Protein AF-A0A959TFS0-F1 (afdb_monomer)

Structure (mmCIF, N/CA/C/O backbone):
data_AF-A0A959TFS0-F1
#
_entry.id   AF-A0A959TFS0-F1
#
loop_
_atom_site.group_PDB
_atom_site.id
_atom_site.type_symbol
_atom_site.label_atom_id
_atom_site.label_alt_id
_atom_site.label_comp_id
_atom_site.label_asym_id
_atom_site.label_entity_id
_atom_site.label_seq_id
_atom_site.pdbx_PDB_ins_co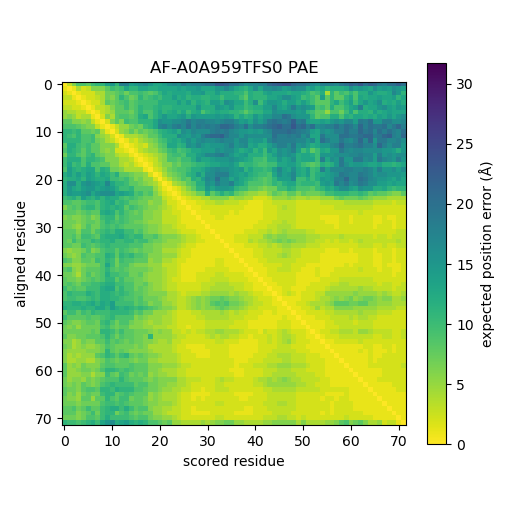de
_atom_site.Cartn_x
_atom_site.Cartn_y
_atom_site.Cartn_z
_atom_site.occupancy
_atom_site.B_iso_or_equiv
_atom_site.auth_seq_id
_atom_site.auth_comp_id
_atom_site.auth_asym_id
_atom_site.auth_atom_id
_atom_site.pdbx_PDB_model_num
ATOM 1 N N . ASP A 1 1 ? 12.243 7.019 5.876 1.00 59.94 1 ASP A N 1
ATOM 2 C CA . ASP A 1 1 ? 11.143 6.124 6.269 1.00 59.94 1 ASP A CA 1
ATOM 3 C C . ASP A 1 1 ? 11.476 5.497 7.625 1.00 59.94 1 ASP A C 1
ATOM 5 O O . ASP A 1 1 ? 12.231 4.535 7.687 1.00 59.94 1 ASP A O 1
ATOM 9 N N . GLN A 1 2 ? 11.063 6.143 8.723 1.00 60.34 2 GLN A N 1
ATOM 10 C CA . GLN A 1 2 ? 11.476 5.764 10.088 1.00 60.34 2 GLN A CA 1
ATOM 11 C C . GLN A 1 2 ? 10.897 4.413 10.538 1.00 60.34 2 GLN A C 1
ATOM 13 O O . GLN A 1 2 ? 11.544 3.717 11.316 1.00 60.34 2 GLN A O 1
ATOM 18 N N . ASP A 1 3 ? 9.712 4.029 10.046 1.00 68.19 3 ASP A N 1
ATOM 19 C CA . ASP A 1 3 ? 9.099 2.737 10.385 1.00 68.19 3 ASP A CA 1
ATOM 20 C C . ASP A 1 3 ? 9.861 1.583 9.720 1.00 68.19 3 ASP A C 1
ATOM 22 O O . ASP A 1 3 ? 10.189 0.606 10.390 1.00 68.19 3 ASP A O 1
ATOM 26 N N . LEU A 1 4 ? 10.240 1.734 8.443 1.00 64.19 4 LEU A N 1
ATOM 27 C CA . LEU A 1 4 ? 11.125 0.779 7.767 1.00 64.19 4 LEU A CA 1
ATOM 28 C C . LEU A 1 4 ? 12.512 0.737 8.402 1.00 64.19 4 LEU A C 1
ATOM 30 O O . LEU A 1 4 ? 12.965 -0.339 8.755 1.00 64.19 4 LEU A O 1
ATOM 34 N N . ALA A 1 5 ? 13.142 1.882 8.675 1.00 66.62 5 ALA A N 1
ATOM 35 C CA . ALA A 1 5 ? 14.446 1.908 9.344 1.00 66.62 5 ALA A CA 1
ATOM 36 C C . ALA A 1 5 ? 14.433 1.182 10.705 1.00 66.62 5 ALA A C 1
ATOM 38 O O . ALA A 1 5 ? 15.414 0.542 11.082 1.00 66.62 5 ALA A O 1
ATOM 39 N N . ARG A 1 6 ? 13.311 1.248 11.436 1.00 69.25 6 ARG A N 1
ATOM 40 C CA . ARG A 1 6 ? 13.114 0.514 12.691 1.00 69.25 6 ARG A CA 1
ATOM 41 C C . ARG A 1 6 ? 12.965 -0.997 12.477 1.00 69.25 6 ARG A C 1
ATOM 43 O O . ARG A 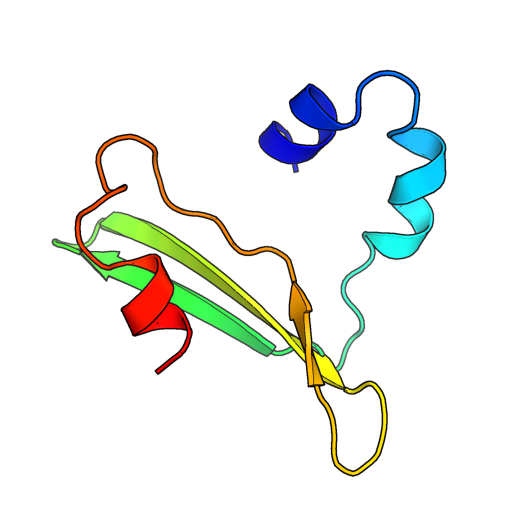1 6 ? 13.411 -1.755 13.333 1.00 69.25 6 ARG A O 1
ATOM 50 N N . ARG A 1 7 ? 12.328 -1.435 11.387 1.00 68.69 7 ARG A N 1
ATOM 51 C CA . ARG A 1 7 ? 12.152 -2.861 11.053 1.00 68.69 7 ARG A CA 1
ATOM 52 C C . ARG A 1 7 ? 13.408 -3.477 10.430 1.00 68.69 7 ARG A C 1
ATOM 54 O O . ARG A 1 7 ? 13.756 -4.594 10.787 1.00 68.69 7 ARG A O 1
ATOM 61 N N . ASP A 1 8 ? 14.090 -2.734 9.562 1.00 64.88 8 ASP A N 1
ATOM 62 C CA . ASP A 1 8 ? 15.250 -3.184 8.782 1.00 64.88 8 ASP A CA 1
ATOM 63 C C . ASP A 1 8 ? 16.543 -3.217 9.618 1.00 64.88 8 ASP A C 1
ATOM 65 O O . ASP A 1 8 ? 17.504 -3.907 9.278 1.00 64.88 8 ASP A O 1
ATOM 69 N N . GLY A 1 9 ? 16.591 -2.483 10.736 1.00 67.12 9 GLY A N 1
ATOM 70 C CA . GLY A 1 9 ? 17.696 -2.551 11.692 1.00 67.12 9 GLY A CA 1
ATOM 71 C C . GLY A 1 9 ? 19.062 -2.259 11.054 1.00 67.12 9 GLY A C 1
ATOM 72 O O . GLY A 1 9 ? 19.287 -1.176 10.513 1.00 67.12 9 GLY A O 1
ATOM 73 N N . LYS A 1 10 ? 19.997 -3.217 11.139 1.00 61.91 10 LYS A N 1
ATOM 74 C CA . LYS A 1 10 ? 21.377 -3.076 10.628 1.00 61.91 10 LYS A CA 1
ATOM 75 C C . LYS A 1 10 ? 21.475 -3.087 9.096 1.00 61.91 10 LYS A C 1
ATOM 77 O O . LYS A 1 10 ? 22.475 -2.609 8.567 1.00 61.91 10 LYS A O 1
ATOM 82 N N . ASP A 1 11 ? 20.438 -3.541 8.395 1.00 63.75 11 ASP A N 1
ATOM 83 C CA . ASP A 1 11 ? 20.435 -3.667 6.932 1.00 63.75 11 ASP A CA 1
ATOM 84 C C . ASP A 1 11 ? 19.902 -2.412 6.224 1.00 63.75 11 ASP A C 1
ATOM 86 O O . ASP A 1 11 ? 19.851 -2.345 4.997 1.00 63.75 11 ASP A O 1
ATOM 90 N N . ASN A 1 12 ? 19.550 -1.368 6.978 1.00 61.53 12 ASN A N 1
ATOM 91 C CA . ASN A 1 12 ? 19.023 -0.112 6.441 1.00 61.53 12 ASN A CA 1
ATOM 92 C C . ASN A 1 12 ? 19.943 0.503 5.359 1.00 61.53 12 ASN A C 1
ATOM 94 O O . ASN A 1 12 ? 19.468 0.985 4.331 1.00 61.53 12 ASN A O 1
ATOM 98 N N . ALA A 1 13 ? 21.268 0.412 5.530 1.00 62.16 13 ALA A N 1
ATOM 99 C CA . ALA A 1 13 ? 22.238 0.878 4.532 1.00 62.16 13 ALA A CA 1
ATOM 100 C C . ALA A 1 13 ? 22.210 0.054 3.227 1.00 62.16 13 ALA A C 1
ATOM 102 O O . ALA A 1 13 ? 22.413 0.604 2.146 1.00 62.16 13 ALA A O 1
ATOM 103 N N . PHE A 1 14 ? 21.913 -1.246 3.310 1.00 63.94 14 PHE A N 1
ATOM 104 C CA . PHE A 1 14 ? 21.764 -2.126 2.149 1.00 63.94 14 PHE A CA 1
ATOM 105 C C . PHE A 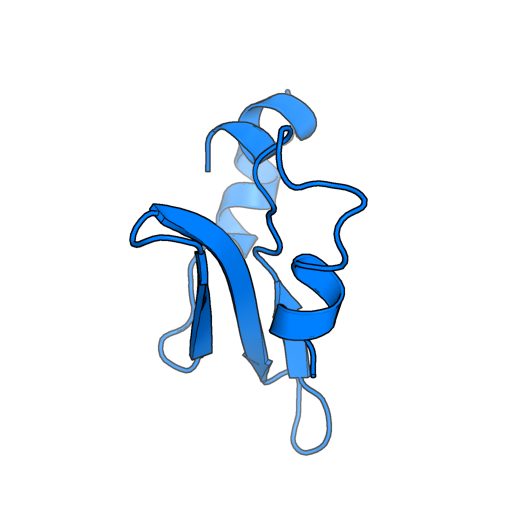1 14 ? 20.458 -1.845 1.391 1.00 63.94 14 PHE A C 1
ATOM 107 O O . PHE A 1 14 ? 20.452 -1.817 0.159 1.00 63.94 14 PHE A O 1
ATOM 114 N N . TYR A 1 15 ? 19.364 -1.569 2.109 1.00 61.69 15 TYR A N 1
ATOM 115 C CA . TYR A 1 15 ? 18.061 -1.272 1.506 1.00 61.69 15 TYR A CA 1
ATOM 116 C C . TYR A 1 15 ? 17.912 0.176 1.018 1.00 61.69 15 TYR A C 1
ATOM 118 O O . TYR A 1 15 ? 17.076 0.449 0.156 1.00 61.69 15 TYR A O 1
ATOM 126 N N . ALA A 1 16 ? 18.757 1.101 1.486 1.00 63.75 16 ALA A N 1
ATOM 127 C CA . ALA A 1 16 ? 18.750 2.507 1.076 1.00 63.75 16 ALA A CA 1
ATOM 128 C C . ALA A 1 16 ? 18.832 2.705 -0.452 1.00 63.75 16 ALA A C 1
ATOM 130 O O . ALA A 1 16 ? 18.153 3.578 -0.990 1.00 63.75 16 ALA A O 1
ATOM 131 N N . ARG A 1 17 ? 19.580 1.859 -1.173 1.00 58.28 17 ARG A N 1
ATOM 132 C CA . ARG A 1 17 ? 19.679 1.925 -2.647 1.00 58.28 17 ARG A CA 1
ATOM 133 C C . ARG A 1 17 ? 18.396 1.527 -3.384 1.00 58.28 17 ARG A C 1
ATOM 135 O O . ARG A 1 17 ? 18.211 1.911 -4.527 1.00 58.28 17 ARG A O 1
ATOM 142 N N . TYR A 1 18 ? 17.512 0.769 -2.736 1.00 63.69 18 TYR A N 1
ATOM 143 C CA . TYR A 1 18 ? 16.196 0.401 -3.274 1.00 63.69 18 TYR A CA 1
ATOM 144 C C . TYR A 1 18 ? 15.095 1.368 -2.826 1.00 63.69 18 TYR A C 1
ATOM 146 O O . TYR A 1 18 ? 13.932 1.210 -3.200 1.00 63.69 18 TYR A O 1
ATOM 154 N N . ASN A 1 19 ? 15.458 2.341 -1.986 1.00 60.88 19 ASN A N 1
ATOM 155 C CA . ASN A 1 19 ? 14.537 3.250 -1.328 1.00 60.88 19 ASN A CA 1
ATOM 156 C C . ASN A 1 19 ? 14.367 4.585 -2.067 1.00 60.88 19 ASN A C 1
ATOM 158 O O . ASN A 1 19 ? 13.466 5.346 -1.702 1.00 60.88 19 ASN A O 1
ATOM 162 N N . SER A 1 20 ? 15.170 4.861 -3.096 1.00 63.38 20 SER A N 1
ATOM 163 C CA . SER A 1 20 ? 14.942 5.980 -4.009 1.00 63.38 20 SER A CA 1
ATOM 164 C C . SER A 1 20 ? 13.623 5.782 -4.756 1.00 63.38 20 SER A C 1
ATOM 166 O O . SER A 1 20 ? 13.396 4.733 -5.358 1.00 63.38 20 SER A O 1
ATOM 168 N N . MET A 1 21 ? 12.740 6.782 -4.692 1.00 62.22 21 MET A N 1
ATOM 169 C CA . MET A 1 21 ? 11.576 6.829 -5.574 1.00 62.22 21 MET A CA 1
ATOM 170 C C . MET A 1 21 ? 12.063 7.150 -6.979 1.00 62.22 21 MET A C 1
ATOM 172 O O . MET A 1 21 ? 12.753 8.146 -7.188 1.00 62.22 21 MET A O 1
ATOM 176 N N . GLU A 1 22 ? 11.727 6.272 -7.911 1.00 69.50 22 GLU A N 1
ATOM 177 C CA . GLU A 1 22 ? 11.965 6.501 -9.329 1.00 69.50 22 GLU A CA 1
ATOM 178 C C . GLU A 1 22 ? 10.975 7.551 -9.842 1.00 69.50 22 GLU A C 1
ATOM 180 O O . GLU A 1 22 ? 9.889 7.718 -9.282 1.00 69.50 22 GLU A O 1
ATOM 185 N N . ALA A 1 23 ? 11.379 8.326 -10.850 1.00 73.94 23 ALA A N 1
ATOM 186 C CA . ALA A 1 23 ? 10.620 9.493 -11.309 1.00 73.94 23 ALA A CA 1
ATOM 187 C C . ALA A 1 23 ? 9.222 9.140 -11.856 1.00 73.94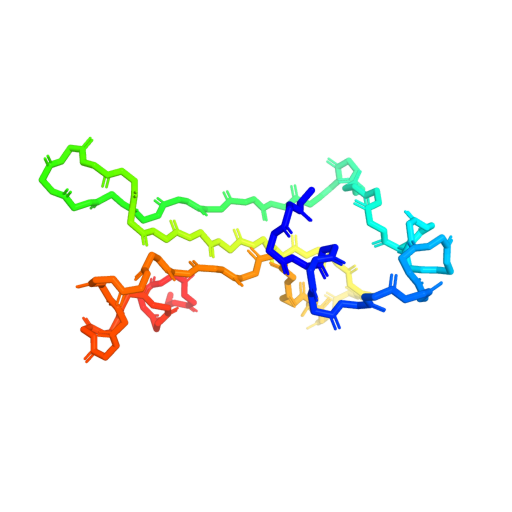 23 ALA A C 1
ATOM 189 O O . ALA A 1 23 ? 8.351 10.001 -11.936 1.00 73.94 23 ALA A O 1
ATOM 190 N N . ASP A 1 24 ? 9.013 7.881 -12.224 1.00 79.69 24 ASP A N 1
ATOM 191 C CA . ASP A 1 24 ? 7.778 7.314 -12.755 1.00 79.69 24 ASP A CA 1
ATOM 192 C C . ASP A 1 24 ? 6.889 6.653 -11.685 1.00 79.69 24 ASP A C 1
ATOM 194 O O . ASP A 1 24 ? 5.784 6.192 -11.995 1.00 79.69 24 ASP A O 1
ATOM 198 N N . ALA A 1 25 ? 7.329 6.626 -10.423 1.00 82.25 25 ALA A N 1
ATOM 199 C CA . ALA A 1 25 ? 6.537 6.090 -9.329 1.00 82.25 25 ALA A CA 1
ATOM 200 C C . ALA A 1 25 ? 5.282 6.947 -9.099 1.00 82.25 25 ALA A C 1
ATOM 202 O O . ALA A 1 25 ? 5.333 8.174 -9.003 1.00 82.25 25 ALA A O 1
ATOM 203 N N . ARG A 1 26 ? 4.135 6.284 -8.954 1.00 89.56 26 ARG A N 1
ATOM 204 C CA . ARG A 1 26 ? 2.856 6.921 -8.622 1.00 89.56 26 ARG A CA 1
ATOM 205 C C . ARG A 1 26 ? 2.522 6.628 -7.172 1.00 89.56 26 ARG A C 1
ATOM 207 O O . ARG A 1 26 ? 2.664 5.490 -6.738 1.00 89.56 26 ARG A O 1
ATOM 214 N N . ALA A 1 27 ? 2.062 7.630 -6.431 1.00 92.38 27 ALA A N 1
ATOM 215 C CA . ALA A 1 27 ? 1.715 7.487 -5.022 1.00 92.38 27 ALA A CA 1
ATOM 216 C C . ALA A 1 27 ? 0.279 7.934 -4.746 1.00 92.38 27 ALA A C 1
ATOM 218 O O . ALA A 1 27 ? -0.233 8.861 -5.372 1.00 92.38 27 ALA A O 1
ATOM 219 N N . VAL A 1 28 ? -0.346 7.283 -3.771 1.00 94.56 28 VAL A N 1
ATOM 220 C CA . VAL A 1 28 ? -1.691 7.577 -3.281 1.00 94.56 28 VAL A CA 1
ATOM 221 C C . VAL A 1 28 ? -1.671 7.735 -1.764 1.00 94.56 28 VAL A C 1
ATOM 223 O O . VAL A 1 28 ? -0.914 7.067 -1.053 1.00 94.56 28 VAL A O 1
ATOM 226 N N . VAL A 1 29 ? -2.523 8.625 -1.258 1.00 96.19 29 VAL A N 1
ATOM 227 C CA . VAL A 1 29 ? -2.699 8.885 0.175 1.00 96.19 29 VAL A CA 1
ATOM 228 C C . VAL A 1 29 ? -4.171 8.704 0.519 1.00 96.19 29 VAL A C 1
ATOM 230 O O . VAL A 1 29 ? -5.036 9.362 -0.052 1.00 96.19 29 VAL A O 1
ATOM 233 N N . ALA A 1 30 ? -4.459 7.818 1.467 1.00 96.75 30 ALA A N 1
ATOM 234 C CA . ALA A 1 30 ? -5.791 7.651 2.021 1.00 96.75 30 ALA A CA 1
ATOM 235 C C . ALA A 1 30 ? -6.030 8.705 3.102 1.00 96.75 30 ALA A C 1
ATOM 237 O O . ALA A 1 30 ? -5.302 8.757 4.096 1.00 96.75 30 ALA A O 1
ATOM 238 N N . ILE A 1 31 ? -7.075 9.507 2.918 1.00 96.56 31 ILE A N 1
ATOM 239 C CA . ILE A 1 31 ? -7.505 10.534 3.867 1.00 96.56 31 ILE A CA 1
ATOM 240 C C . ILE A 1 31 ? -8.830 10.093 4.488 1.00 96.56 31 ILE A C 1
ATOM 242 O O . ILE A 1 31 ? -9.765 9.737 3.774 1.00 96.56 31 ILE A O 1
ATOM 246 N N . ALA A 1 32 ? -8.916 10.128 5.815 1.00 94.81 32 ALA A N 1
ATOM 247 C CA . ALA A 1 32 ? -10.157 9.947 6.556 1.00 94.81 32 AL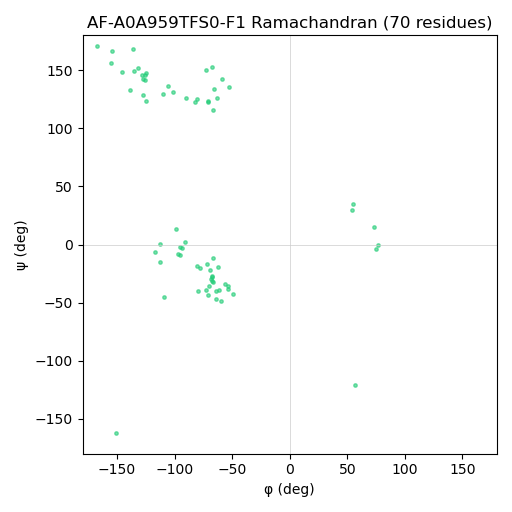A A CA 1
ATOM 248 C C . ALA A 1 32 ? -10.323 11.119 7.522 1.00 94.81 32 ALA A C 1
ATOM 250 O O . ALA A 1 32 ? -9.392 11.444 8.252 1.00 94.81 32 ALA A O 1
ATOM 251 N N . GLU A 1 33 ? -11.486 11.774 7.491 1.00 93.69 33 GLU A N 1
ATOM 252 C CA . GLU A 1 33 ? -11.791 12.930 8.356 1.00 93.69 33 GLU A CA 1
ATOM 253 C C . GLU A 1 33 ? -10.755 14.069 8.239 1.00 93.69 33 GLU A C 1
ATOM 255 O O . GLU A 1 33 ? -10.414 14.736 9.209 1.00 93.69 33 GLU A O 1
ATOM 260 N N . GLY A 1 34 ? -10.205 14.274 7.038 1.00 95.56 34 GLY A N 1
ATOM 261 C CA . GLY A 1 34 ? -9.147 15.264 6.796 1.00 95.56 34 GLY A CA 1
ATOM 262 C C . GLY A 1 34 ? -7.753 14.844 7.281 1.00 95.56 34 GLY A C 1
ATOM 263 O O . GLY A 1 34 ? -6.791 15.578 7.069 1.00 95.56 34 GLY A O 1
ATOM 264 N N . VAL A 1 35 ? -7.610 13.656 7.874 1.00 95.25 35 VAL A N 1
ATOM 265 C CA . VAL A 1 35 ? -6.336 13.120 8.365 1.00 95.25 35 VAL A CA 1
ATOM 266 C C . VAL A 1 35 ? -5.771 12.099 7.370 1.00 95.25 35 VAL A C 1
ATOM 268 O O . VAL A 1 35 ? -6.489 11.185 6.961 1.00 95.25 35 VAL A O 1
ATOM 271 N N . PRO A 1 36 ? -4.487 12.183 6.983 1.00 96.56 36 PRO A N 1
ATOM 272 C CA . PRO A 1 36 ? -3.812 11.117 6.247 1.00 96.56 36 PRO A CA 1
ATOM 273 C C . PRO A 1 36 ? -3.670 9.864 7.122 1.00 96.56 36 PRO A C 1
ATOM 275 O O . PRO A 1 36 ? -2.980 9.881 8.139 1.00 96.56 36 PRO A O 1
ATOM 278 N N . VAL A 1 37 ? -4.318 8.766 6.734 1.00 97.62 37 VAL A N 1
ATOM 279 C CA . VAL A 1 37 ? -4.392 7.529 7.537 1.00 97.62 37 VAL A CA 1
ATOM 280 C C . VAL A 1 37 ? -3.654 6.346 6.924 1.00 97.62 37 VAL A C 1
ATOM 282 O O . VAL A 1 37 ? -3.372 5.362 7.615 1.00 97.62 37 VAL A O 1
ATOM 285 N N . GLY A 1 38 ? -3.297 6.438 5.648 1.00 96.69 38 GLY A N 1
ATOM 286 C CA . GLY A 1 38 ? -2.490 5.441 4.960 1.00 96.69 38 GLY A CA 1
ATOM 287 C C . GLY A 1 38 ? -1.979 5.943 3.620 1.00 96.69 38 GLY A C 1
ATOM 288 O O . GLY A 1 38 ? -2.380 7.004 3.147 1.00 96.69 38 GLY A O 1
ATOM 289 N N . CYS A 1 39 ? -1.081 5.182 3.015 1.00 96.25 39 CYS A N 1
ATOM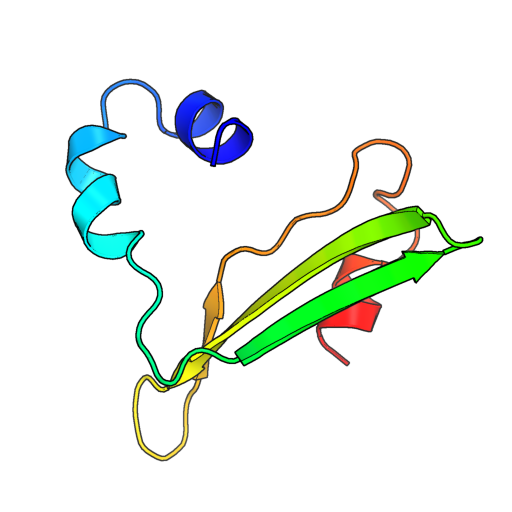 290 C CA . CYS A 1 39 ? -0.521 5.478 1.707 1.00 96.25 39 CYS A CA 1
ATOM 291 C C . CYS A 1 39 ? -0.046 4.203 1.010 1.00 96.25 39 CYS A C 1
ATOM 293 O O . CYS A 1 39 ? 0.091 3.145 1.635 1.00 96.25 39 CYS A O 1
ATOM 295 N N . GLY A 1 40 ? 0.209 4.345 -0.285 1.00 94.56 40 GLY A N 1
ATOM 296 C CA . GLY A 1 40 ? 0.822 3.340 -1.137 1.00 94.56 40 GLY A CA 1
ATOM 297 C C . GLY A 1 40 ? 1.496 3.996 -2.327 1.00 94.56 40 GLY A C 1
ATOM 298 O O . GLY A 1 40 ? 1.133 5.106 -2.718 1.00 94.56 40 GLY A O 1
ATOM 299 N N . ALA A 1 41 ? 2.480 3.320 -2.901 1.00 92.56 41 ALA A N 1
ATOM 300 C CA . ALA A 1 41 ? 3.066 3.701 -4.171 1.00 92.56 41 ALA A CA 1
ATOM 301 C C . ALA A 1 41 ? 3.169 2.487 -5.090 1.00 92.56 41 ALA A C 1
ATOM 303 O O . ALA A 1 41 ? 3.313 1.357 -4.625 1.00 92.56 41 ALA A O 1
ATOM 304 N N . ILE A 1 42 ? 3.118 2.730 -6.391 1.00 92.56 42 ILE A N 1
ATOM 305 C CA . ILE A 1 42 ? 3.373 1.729 -7.419 1.00 92.56 42 ILE A CA 1
ATOM 306 C C . ILE A 1 42 ? 4.454 2.234 -8.360 1.00 92.56 42 ILE A C 1
ATOM 308 O O . ILE A 1 42 ? 4.524 3.433 -8.645 1.00 92.56 42 ILE A O 1
ATOM 312 N N . LYS A 1 43 ? 5.282 1.322 -8.859 1.00 88.25 43 LYS A N 1
ATOM 313 C CA . LYS A 1 43 ? 6.247 1.621 -9.917 1.00 88.25 43 LYS A CA 1
ATOM 314 C C . LYS A 1 43 ? 6.243 0.532 -10.992 1.00 88.25 43 LYS A C 1
ATOM 316 O O . LYS A 1 43 ? 5.960 -0.617 -10.648 1.00 88.25 43 LYS A O 1
ATOM 321 N N . PRO A 1 44 ? 6.530 0.856 -12.261 1.00 90.31 44 PRO A N 1
ATOM 322 C CA . PRO A 1 44 ? 6.668 -0.152 -13.305 1.00 90.31 44 PRO A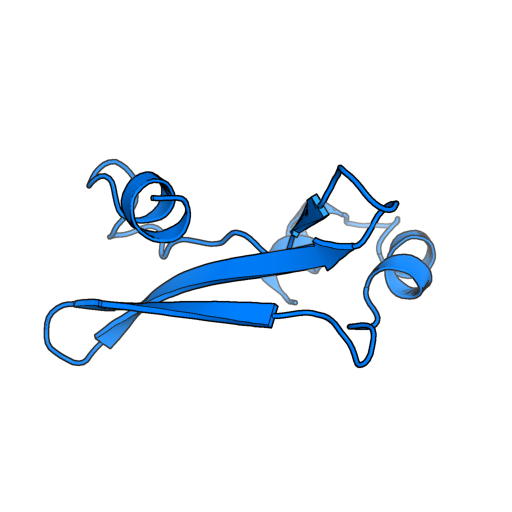 CA 1
ATOM 323 C C . PRO A 1 44 ? 7.768 -1.167 -12.968 1.00 90.31 44 PRO A C 1
ATOM 325 O O . PRO A 1 44 ? 8.805 -0.813 -12.405 1.00 90.31 44 PRO A O 1
ATOM 328 N N . VAL A 1 45 ? 7.527 -2.430 -13.311 1.00 89.12 45 VAL A N 1
ATOM 329 C CA . VAL A 1 45 ? 8.552 -3.488 -13.331 1.00 89.12 45 VAL A CA 1
ATOM 330 C C . VAL A 1 45 ? 8.860 -3.853 -14.778 1.00 89.12 45 VAL A C 1
ATOM 332 O O . VAL A 1 45 ? 10.025 -3.937 -15.158 1.00 89.12 45 VAL A O 1
ATOM 335 N N . ASP A 1 46 ? 7.810 -4.008 -15.582 1.00 91.44 46 ASP A N 1
ATOM 336 C CA . ASP A 1 46 ? 7.858 -4.219 -17.025 1.00 91.44 46 ASP A CA 1
ATOM 337 C C . ASP A 1 46 ? 6.581 -3.649 -17.682 1.00 91.44 46 ASP A C 1
ATOM 339 O O . ASP A 1 46 ? 5.905 -2.798 -17.098 1.00 91.44 46 ASP A O 1
ATOM 343 N N . ALA A 1 47 ? 6.281 -4.061 -18.918 1.00 92.50 47 ALA A N 1
ATOM 344 C CA . ALA A 1 47 ? 5.138 -3.559 -19.680 1.00 92.50 47 ALA A CA 1
ATOM 345 C C . ALA A 1 47 ? 3.771 -3.965 -19.096 1.00 92.50 47 ALA A C 1
ATOM 347 O O . ALA A 1 47 ? 2.809 -3.217 -19.264 1.00 92.50 47 ALA A O 1
ATOM 348 N N . ASP A 1 48 ? 3.694 -5.101 -18.399 1.00 95.12 48 ASP A N 1
ATOM 349 C CA . ASP A 1 48 ? 2.441 -5.702 -17.929 1.00 95.12 48 ASP A CA 1
ATOM 350 C C . ASP A 1 48 ? 2.362 -5.784 -16.391 1.00 95.12 48 ASP A C 1
ATOM 352 O O . ASP A 1 48 ? 1.316 -6.135 -15.837 1.00 95.12 48 ASP A O 1
ATOM 356 N N . ALA A 1 49 ? 3.443 -5.441 -15.679 1.00 93.31 49 ALA A N 1
ATOM 357 C CA . ALA A 1 49 ? 3.541 -5.543 -14.228 1.00 93.31 49 ALA A CA 1
ATOM 358 C C . ALA A 1 49 ? 3.994 -4.245 -13.541 1.00 93.31 49 ALA A C 1
ATOM 360 O O . ALA A 1 49 ? 4.900 -3.531 -13.979 1.00 93.31 49 ALA A O 1
ATOM 361 N N . MET A 1 50 ? 3.403 -3.991 -12.369 1.00 92.06 50 MET A N 1
ATOM 362 C CA . MET A 1 50 ? 3.813 -2.927 -11.452 1.00 92.06 50 MET A CA 1
ATOM 363 C C . MET A 1 50 ? 4.088 -3.489 -10.054 1.00 92.06 50 MET A C 1
ATOM 365 O O . MET A 1 50 ? 3.369 -4.355 -9.559 1.00 92.06 50 MET A O 1
ATOM 369 N N . GLU A 1 51 ? 5.119 -2.969 -9.393 1.00 91.19 51 GLU A N 1
ATOM 370 C CA . GLU A 1 51 ? 5.471 -3.299 -8.014 1.00 91.19 51 GLU A CA 1
ATOM 371 C C . GLU A 1 51 ? 4.749 -2.348 -7.059 1.00 91.19 51 GLU A C 1
ATOM 373 O O . GLU A 1 51 ? 4.897 -1.129 -7.159 1.00 91.19 51 GLU A O 1
ATOM 378 N N . VAL A 1 52 ? 4.024 -2.903 -6.086 1.00 92.62 52 VAL A N 1
ATOM 379 C CA . VAL A 1 52 ? 3.485 -2.145 -4.951 1.00 92.62 52 VAL A CA 1
ATOM 380 C C . VAL A 1 52 ? 4.584 -1.947 -3.907 1.00 92.62 52 VAL A C 1
ATOM 382 O O . VAL A 1 52 ? 5.160 -2.907 -3.397 1.00 92.62 52 VAL A O 1
ATOM 385 N N . LYS A 1 53 ? 4.841 -0.694 -3.534 1.00 87.75 53 LYS A N 1
ATOM 386 C CA . LYS A 1 53 ? 5.850 -0.292 -2.550 1.00 87.75 53 LYS A CA 1
ATOM 387 C C . LYS A 1 53 ? 5.316 0.769 -1.596 1.00 87.75 53 LYS A C 1
ATOM 389 O O . LYS A 1 53 ? 4.259 1.353 -1.809 1.00 87.75 53 LYS A O 1
ATOM 394 N N . ARG A 1 54 ? 6.059 1.024 -0.511 1.00 88.44 54 ARG A N 1
ATOM 395 C CA . ARG A 1 54 ? 5.760 2.097 0.464 1.00 88.44 54 ARG A CA 1
ATOM 396 C C . ARG A 1 54 ? 4.336 2.039 1.044 1.00 88.44 54 ARG A C 1
ATOM 398 O O . ARG A 1 54 ? 3.772 3.066 1.403 1.00 88.44 54 ARG A O 1
ATOM 405 N N . MET A 1 55 ? 3.761 0.840 1.149 1.00 93.00 55 MET A N 1
ATOM 406 C CA . MET A 1 55 ? 2.452 0.647 1.765 1.00 93.00 55 MET A CA 1
ATOM 407 C C . MET A 1 55 ? 2.543 0.863 3.270 1.00 93.00 55 MET A C 1
ATOM 409 O O . MET A 1 55 ? 3.291 0.174 3.967 1.00 93.00 55 MET A O 1
ATOM 413 N N . TYR A 1 56 ? 1.742 1.789 3.783 1.00 94.62 56 TYR A N 1
ATOM 414 C CA . TYR A 1 56 ? 1.651 2.032 5.214 1.00 94.62 56 TYR A CA 1
ATOM 415 C C . TYR A 1 56 ? 0.235 2.426 5.621 1.00 94.62 56 TYR A C 1
ATOM 417 O O . TYR A 1 56 ? -0.527 3.042 4.881 1.00 94.62 56 TYR A O 1
ATOM 425 N N . THR A 1 57 ? -0.142 2.053 6.837 1.00 96.00 57 THR A N 1
ATOM 426 C CA . THR A 1 57 ? -1.388 2.475 7.475 1.00 96.00 57 THR A CA 1
ATOM 427 C C . THR A 1 57 ? -1.078 2.773 8.929 1.00 96.00 57 THR A C 1
ATOM 429 O O . THR A 1 57 ? -0.425 1.963 9.609 1.00 96.00 57 THR A O 1
ATOM 432 N N . LEU A 1 58 ? -1.559 3.923 9.405 1.00 95.25 58 LEU A N 1
ATOM 433 C CA . LEU A 1 58 ? -1.416 4.322 10.800 1.00 95.25 58 LEU A CA 1
ATOM 434 C C . LEU A 1 58 ? -1.933 3.205 11.719 1.00 95.25 58 LEU A C 1
ATOM 436 O O . LEU A 1 58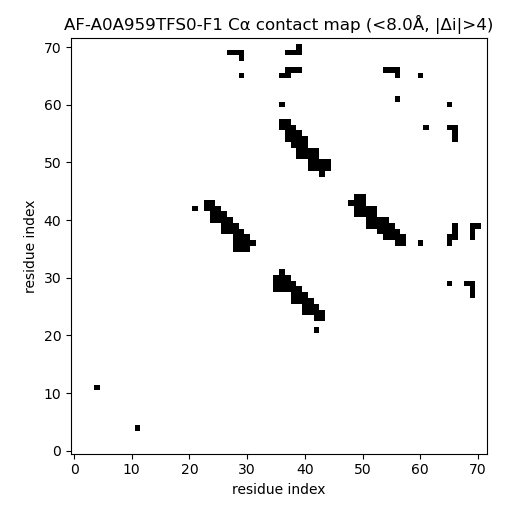 ? -3.010 2.671 11.452 1.00 95.25 58 LEU A O 1
ATOM 440 N N . PRO A 1 59 ? -1.224 2.854 12.810 1.00 95.06 59 PRO A N 1
ATOM 441 C CA . PRO A 1 59 ? -1.617 1.760 13.698 1.00 95.06 59 PRO A CA 1
ATOM 442 C C . PRO A 1 59 ? -3.084 1.805 14.147 1.00 95.06 59 PRO A C 1
ATOM 444 O O . PRO A 1 59 ? -3.770 0.791 14.064 1.00 95.06 59 PRO A O 1
ATOM 447 N N . ALA A 1 60 ? -3.595 2.987 14.506 1.00 95.94 60 ALA A N 1
ATOM 448 C CA . ALA A 1 60 ? -4.986 3.201 14.931 1.00 95.94 60 ALA A CA 1
ATOM 449 C C . ALA A 1 60 ? -6.048 2.989 13.824 1.00 95.94 60 ALA A C 1
ATOM 451 O O . ALA A 1 60 ? -7.254 2.942 14.093 1.00 95.94 60 ALA A O 1
ATOM 452 N N . TRP A 1 61 ? -5.611 2.872 12.569 1.00 95.81 61 TRP A N 1
ATOM 453 C CA . TRP A 1 61 ? -6.452 2.684 11.386 1.00 95.81 61 TRP A CA 1
ATOM 454 C C . TRP A 1 61 ? -6.269 1.310 10.725 1.00 95.81 61 TRP A C 1
ATOM 456 O O . TRP A 1 61 ? -6.937 0.996 9.736 1.00 95.81 61 TRP A O 1
ATOM 466 N N . ARG A 1 62 ? -5.398 0.459 11.282 1.00 95.31 62 ARG A N 1
ATOM 467 C CA . ARG A 1 62 ? -5.236 -0.932 10.839 1.00 95.31 62 ARG A CA 1
ATOM 468 C C . ARG A 1 62 ? -6.494 -1.745 11.162 1.00 95.31 62 ARG A C 1
ATOM 470 O O . ARG A 1 62 ? -7.255 -1.402 12.061 1.00 95.31 62 ARG A O 1
ATOM 477 N N . GLY A 1 63 ? -6.749 -2.791 10.376 1.00 95.69 63 GLY A N 1
ATOM 478 C CA . GLY A 1 63 ? -7.963 -3.614 10.491 1.00 95.69 63 GLY A CA 1
ATOM 479 C C . GLY A 1 63 ? -9.248 -2.961 9.956 1.00 95.69 63 GLY A C 1
ATOM 480 O O . GLY A 1 63 ? -10.275 -3.620 9.897 1.00 95.69 63 GLY A O 1
ATOM 481 N N . LYS A 1 64 ? -9.202 -1.697 9.506 1.00 96.12 64 LYS A N 1
ATOM 482 C CA . LYS A 1 64 ? -10.368 -0.953 8.983 1.00 96.12 64 LYS A CA 1
ATOM 483 C C . LYS A 1 64 ? -10.460 -0.920 7.448 1.00 96.12 64 LYS A C 1
ATOM 485 O O . LYS A 1 64 ? -11.170 -0.085 6.888 1.00 96.12 64 LYS A O 1
ATOM 490 N N . GLY A 1 65 ? -9.687 -1.760 6.754 1.00 96.12 65 GLY A N 1
ATOM 491 C CA . GLY A 1 65 ? -9.675 -1.842 5.284 1.00 96.12 65 GLY A CA 1
ATOM 492 C C . GLY A 1 65 ? -8.990 -0.678 4.551 1.00 96.12 65 GLY A C 1
ATOM 493 O O . GLY A 1 65 ? -9.176 -0.538 3.347 1.00 96.12 65 GLY A O 1
ATOM 494 N N . VAL A 1 66 ? -8.202 0.166 5.235 1.00 96.50 66 VAL A N 1
ATOM 495 C CA . VAL A 1 66 ? -7.502 1.307 4.601 1.00 96.50 66 VAL A CA 1
ATOM 496 C C . VAL A 1 66 ? -6.542 0.841 3.506 1.00 96.50 66 VAL A C 1
ATOM 498 O O . VAL A 1 66 ? -6.612 1.349 2.394 1.00 96.50 66 VAL A O 1
ATOM 501 N N . ALA A 1 67 ? -5.702 -0.161 3.785 1.00 94.69 67 ALA A N 1
ATOM 502 C CA . ALA A 1 67 ? -4.757 -0.695 2.802 1.00 94.69 67 ALA A CA 1
ATOM 503 C C . ALA A 1 67 ? -5.460 -1.292 1.571 1.00 94.69 67 ALA A C 1
ATOM 505 O O . ALA A 1 67 ? -5.015 -1.073 0.453 1.00 94.69 67 ALA A O 1
ATOM 506 N N . SER A 1 68 ? -6.586 -1.985 1.761 1.00 95.62 68 SER A N 1
ATOM 507 C CA . SER A 1 68 ? -7.378 -2.526 0.650 1.00 95.62 68 SER A CA 1
ATOM 508 C C . SER A 1 68 ? -7.955 -1.419 -0.230 1.00 95.62 68 SER A C 1
ATOM 510 O O . SER A 1 68 ? -7.918 -1.545 -1.443 1.00 95.62 68 SER A O 1
ATOM 512 N N . ARG A 1 69 ? -8.430 -0.314 0.363 1.00 95.56 69 ARG A N 1
ATOM 513 C CA . ARG A 1 69 ? -8.914 0.853 -0.395 1.00 95.56 69 ARG A CA 1
ATOM 514 C C . ARG A 1 69 ? -7.806 1.583 -1.149 1.00 95.56 69 ARG A C 1
ATOM 516 O O . ARG A 1 69 ? -8.074 2.161 -2.185 1.00 95.56 69 ARG A O 1
ATOM 523 N N . VAL A 1 70 ? -6.586 1.572 -0.621 1.00 94.81 70 VAL A N 1
ATOM 524 C CA . VAL A 1 70 ? -5.407 2.121 -1.307 1.00 94.81 70 VAL A CA 1
ATOM 525 C C . VAL A 1 70 ? -5.039 1.302 -2.553 1.00 94.81 70 VAL A C 1
ATOM 527 O O . VAL A 1 70 ? -4.455 1.855 -3.476 1.00 94.81 70 VAL A O 1
ATOM 530 N N . LEU A 1 71 ? -5.369 0.006 -2.577 1.00 93.25 71 LEU A N 1
ATOM 531 C CA . LEU A 1 71 ? -5.060 -0.917 -3.678 1.00 93.25 71 LEU A CA 1
ATOM 532 C C . LEU A 1 71 ? -6.209 -1.128 -4.678 1.00 93.25 71 LEU A C 1
ATOM 534 O O . LEU A 1 71 ? -5.997 -1.821 -5.670 1.00 93.25 71 LEU A O 1
ATOM 538 N N . ALA A 1 72 ? -7.406 -0.615 -4.384 1.00 87.44 72 ALA A N 1
ATOM 539 C CA . ALA A 1 72 ? -8.607 -0.786 -5.203 1.00 87.44 72 ALA A CA 1
ATOM 540 C C . ALA A 1 72 ? -8.608 0.162 -6.407 1.00 87.44 72 ALA A C 1
ATOM 542 O O . ALA A 1 72 ? -9.054 -0.289 -7.484 1.00 87.44 72 ALA A O 1
#

Mean predicted aligned error: 6.77 Å

Solvent-accessible surface area (backbone a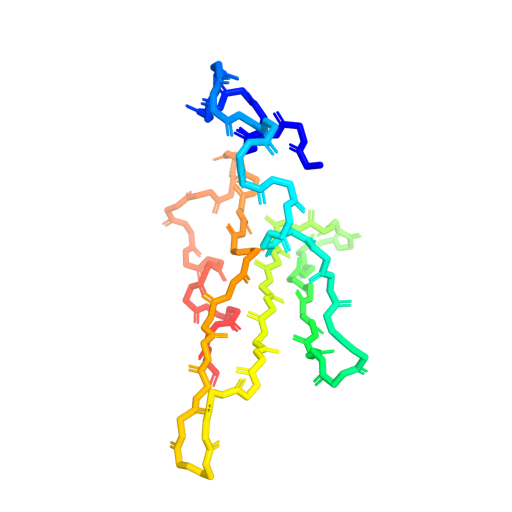toms only — not comparable to full-atom values): 4562 Å² total; per-residue (Å²): 111,72,70,55,45,66,71,47,52,92,47,37,77,73,50,50,80,76,63,64,81,55,95,78,49,46,74,52,71,42,66,54,98,89,40,83,43,30,36,31,29,38,30,78,76,55,97,89,45,66,46,81,41,78,70,46,58,42,77,96,46,56,96,69,55,54,70,58,63,71,73,106

Nearest PDB structures (foldseek):
  5jph-assembly2_A  TM=7.518E-01  e=1.456E-02  Staphylococcus aureus subsp. aureus COL
  8iym-assembly1_A  TM=7.837E-01  e=1.025E-01  Helicobacter pylori 26695
  8iyo-assembly3_C  TM=7.779E-01  e=1.318E-01  Helicobacter pylori 26695
  8iym-assembly3_C  TM=7.693E-01  e=1.318E-01  Helicobacter pylori 26695
  2fl4-assembly1_A-2  TM=6.723E-01  e=1.091E-01  Enterococcus faecalis V583

Secondary structure (DSSP, 8-state):
-HHHHHHHGGGHHHHGGG-SPPTT-EEEEEEETTEEEEEEEEEESSSS-EEEEEEEE-GGGTTTTHHHHHH-

Sequence (72 aa):
DQDLARRDGKDNAFYARYNSMEADARAVVAIAEGVPVGCGAIKPVDADAMEVKRMYTLPAWRGKGVASRVLA

Radius of gyration: 13.6 Å; Cα contacts (8 Å, |Δi|>4): 84; chains: 1; bounding box: 34×21×35 Å

Foldseek 3Di:
DVVVCVVCPPCCVVCVVVVDDDPQKDKDFDDDPNDGFWMWIWDDPDDPDIDIDPTDGHPVCPPVCRSVVNVD

pLDDT: mean 84.07, std 14.0, range [58.28, 97.62]